Protein AF-Q5UZ42-F1 (afdb_monomer_lite)

Sequence (57 aa):
MEGDAYVPHVTVARGGDLDAAARLVERDIEPIRWTVDELAFYDADRNQPVSWVSLPA

pLDDT: mean 91.94, std 8.2, range [57.59, 98.0]

Radius of gyration: 15.5 Å; chains: 1; bounding box: 30×30×34 Å

Secondary structure (DSSP, 8-state):
--GGG---------SS-HHHHHHHHT-----------EEEEEETTTTEEEEEEEPP-

InterPro domains:
  IPR009097 Cyclic phosphodiesterase [SSF55144] (3-44)

Foldseek 3Di:
DCPPPDDDDDCPDDDDDPVVVVVVVPDDDDDDDDDDQKDFDADPVVGGTDDMDGDDD

Structure (mmCIF, N/CA/C/O backbone):
data_AF-Q5UZ42-F1
#
_entry.id   AF-Q5UZ42-F1
#
loop_
_atom_site.group_PDB
_atom_site.id
_atom_site.type_symbol
_a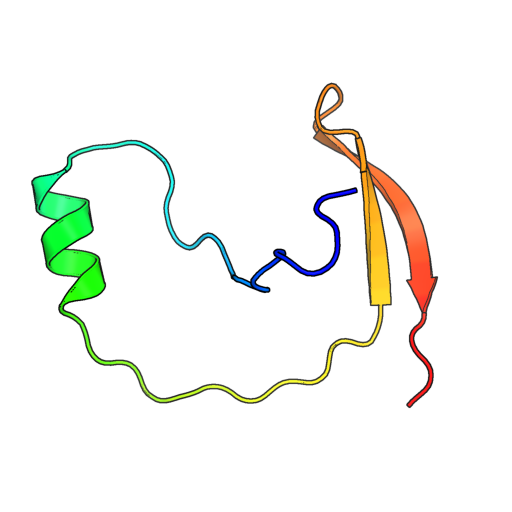tom_site.label_atom_id
_atom_site.label_alt_id
_atom_site.label_comp_id
_atom_site.label_asym_id
_atom_site.label_entity_id
_atom_site.label_seq_id
_atom_site.pdbx_PDB_ins_code
_atom_site.Cartn_x
_atom_site.Cartn_y
_atom_site.Cartn_z
_atom_site.occupancy
_atom_site.B_iso_or_equiv
_atom_site.auth_seq_id
_atom_site.auth_comp_id
_atom_site.auth_asym_id
_atom_site.auth_atom_id
_atom_site.pdbx_PDB_model_num
ATOM 1 N N . MET A 1 1 ? -13.297 3.135 -4.460 1.00 57.59 1 MET A N 1
ATOM 2 C CA . MET A 1 1 ? -12.612 2.177 -3.567 1.00 57.59 1 MET A CA 1
ATOM 3 C C . MET A 1 1 ? -12.264 0.967 -4.409 1.00 57.59 1 M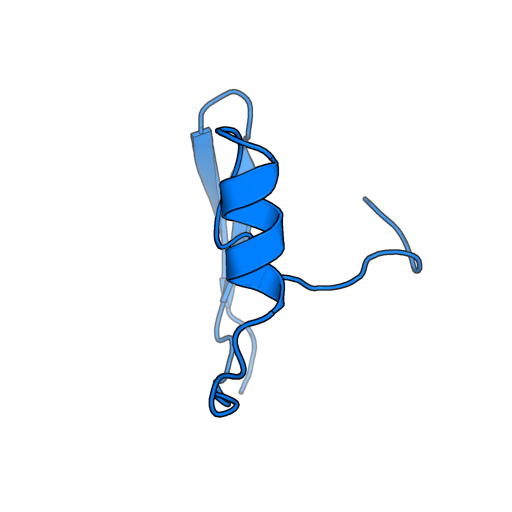ET A C 1
ATOM 5 O O . MET A 1 1 ? -13.113 0.582 -5.200 1.00 57.59 1 MET A O 1
ATOM 9 N N . GLU A 1 2 ? -11.052 0.422 -4.305 1.00 61.28 2 GLU A N 1
ATOM 10 C CA . GLU A 1 2 ? -10.530 -0.603 -5.237 1.00 61.28 2 GLU A CA 1
ATOM 11 C C . GLU A 1 2 ? -11.220 -1.982 -5.147 1.00 61.28 2 GLU A C 1
ATOM 13 O O . GLU A 1 2 ? -10.869 -2.902 -5.880 1.00 61.28 2 GLU A O 1
ATOM 18 N N . GLY A 1 3 ? -12.280 -2.102 -4.341 1.00 71.81 3 GLY A N 1
ATOM 19 C CA . GLY A 1 3 ? -13.147 -3.278 -4.294 1.00 71.81 3 GLY A CA 1
ATOM 20 C C . GLY A 1 3 ? -12.405 -4.541 -3.862 1.00 71.81 3 GLY A C 1
ATOM 21 O O . GLY A 1 3 ? -11.290 -4.486 -3.348 1.00 71.81 3 GLY A O 1
ATOM 22 N N . ASP A 1 4 ? -13.024 -5.692 -4.099 1.00 86.06 4 ASP A N 1
ATOM 23 C CA . ASP A 1 4 ? -12.486 -6.997 -3.688 1.00 86.06 4 ASP A CA 1
ATOM 24 C C . ASP A 1 4 ? -11.197 -7.390 -4.432 1.00 86.06 4 ASP A C 1
ATOM 26 O O . ASP A 1 4 ? -10.543 -8.369 -4.082 1.00 86.06 4 ASP A O 1
ATOM 30 N N . ALA A 1 5 ? -10.820 -6.630 -5.462 1.00 90.25 5 ALA A N 1
ATOM 31 C CA . ALA A 1 5 ? -9.600 -6.842 -6.231 1.00 90.25 5 ALA A CA 1
ATOM 32 C C . ALA A 1 5 ? -8.358 -6.184 -5.601 1.00 90.25 5 ALA A C 1
ATOM 34 O O . ALA A 1 5 ? -7.260 -6.326 -6.141 1.00 90.25 5 ALA A O 1
ATOM 35 N N . TYR A 1 6 ? -8.503 -5.456 -4.488 1.00 87.50 6 TYR A N 1
ATOM 36 C CA . TYR A 1 6 ? -7.370 -4.808 -3.838 1.00 87.50 6 TYR A CA 1
ATOM 37 C C . TYR A 1 6 ? -6.408 -5.823 -3.213 1.00 87.50 6 TYR A C 1
ATOM 39 O O . TYR A 1 6 ? -6.794 -6.629 -2.367 1.00 87.50 6 TYR A O 1
ATOM 47 N N . VAL A 1 7 ? -5.127 -5.726 -3.579 1.00 93.50 7 VAL A N 1
ATOM 48 C CA . VAL A 1 7 ? -4.038 -6.481 -2.950 1.00 93.50 7 VAL A CA 1
ATOM 49 C C . VAL A 1 7 ? -3.280 -5.542 -2.005 1.00 93.50 7 VAL A C 1
ATOM 51 O O . VAL A 1 7 ? -2.580 -4.642 -2.486 1.00 93.50 7 VAL A O 1
ATOM 54 N N . PRO A 1 8 ? -3.385 -5.721 -0.673 1.00 90.75 8 PRO A N 1
ATOM 55 C CA . PRO A 1 8 ? -2.627 -4.928 0.286 1.00 90.75 8 PRO A CA 1
ATOM 56 C C . PRO A 1 8 ? -1.127 -5.080 0.038 1.00 90.75 8 PRO A C 1
ATOM 58 O O . PRO A 1 8 ? -0.597 -6.190 0.024 1.00 90.75 8 PRO A O 1
ATOM 61 N N . HIS A 1 9 ? -0.440 -3.962 -0.159 1.00 92.31 9 HIS A N 1
ATOM 62 C CA . HIS A 1 9 ? 0.986 -3.943 -0.452 1.00 92.31 9 HIS A CA 1
ATOM 63 C C . HIS A 1 9 ? 1.646 -2.713 0.172 1.00 92.31 9 HIS A C 1
ATOM 65 O O . HIS A 1 9 ? 0.989 -1.725 0.498 1.00 92.31 9 HIS A O 1
ATOM 71 N N . VAL A 1 10 ? 2.969 -2.767 0.309 1.00 93.06 10 VAL A N 1
ATOM 72 C CA . VAL A 1 10 ? 3.796 -1.623 0.697 1.00 93.06 10 VAL A CA 1
ATOM 73 C C . VAL A 1 10 ? 4.595 -1.199 -0.528 1.00 93.06 10 VAL A C 1
ATOM 75 O O . VAL A 1 10 ? 5.360 -1.987 -1.080 1.00 93.06 10 VAL A O 1
ATOM 78 N N . THR A 1 11 ? 4.419 0.045 -0.977 1.00 93.12 11 THR A N 1
ATOM 79 C CA . THR A 1 11 ? 5.272 0.601 -2.037 1.00 93.12 11 THR A CA 1
ATOM 80 C C . THR A 1 11 ? 6.660 0.877 -1.452 1.00 93.12 11 THR A C 1
ATOM 82 O O . THR A 1 11 ? 6.816 1.803 -0.662 1.00 93.12 11 THR A O 1
ATOM 85 N N . VAL A 1 12 ? 7.664 0.086 -1.839 1.00 91.88 12 VAL A N 1
ATOM 86 C CA . VAL A 1 12 ? 9.058 0.238 -1.367 1.00 91.88 12 VAL A CA 1
ATOM 87 C C . VAL A 1 12 ? 9.861 1.210 -2.240 1.00 91.88 12 VAL A C 1
ATOM 89 O O . VAL A 1 12 ? 10.734 1.919 -1.746 1.00 91.88 12 VAL A O 1
ATOM 92 N N . ALA A 1 13 ? 9.553 1.278 -3.535 1.00 92.12 13 ALA A N 1
ATOM 93 C CA . ALA A 1 13 ? 10.166 2.200 -4.485 1.00 92.12 13 ALA A CA 1
ATOM 94 C C . ALA A 1 13 ? 9.137 2.627 -5.540 1.00 92.12 13 ALA A C 1
ATOM 96 O O . ALA A 1 13 ? 8.221 1.871 -5.869 1.00 92.12 13 ALA A O 1
ATOM 97 N N . ARG A 1 14 ? 9.280 3.843 -6.075 1.00 92.00 14 ARG A N 1
ATOM 98 C CA . ARG A 1 14 ? 8.428 4.374 -7.146 1.00 92.00 14 ARG A CA 1
ATOM 99 C C . ARG A 1 14 ? 9.251 5.249 -8.087 1.00 92.00 14 ARG A C 1
ATOM 101 O O . ARG A 1 14 ? 9.955 6.146 -7.633 1.00 92.00 14 ARG A O 1
ATOM 108 N N . GLY A 1 15 ? 9.091 5.022 -9.389 1.00 93.75 15 GLY A N 1
ATOM 109 C CA . GLY A 1 15 ? 9.875 5.693 -10.428 1.00 93.75 15 GLY A CA 1
ATOM 110 C C . GLY A 1 15 ? 11.307 5.158 -10.524 1.00 93.75 15 GLY A C 1
ATOM 111 O O . GLY A 1 15 ? 11.651 4.162 -9.893 1.00 93.75 15 GLY A O 1
ATOM 112 N N . GLY A 1 16 ? 12.137 5.837 -11.316 1.00 93.12 16 GLY A N 1
ATOM 113 C CA . GLY A 1 16 ? 13.538 5.468 -11.519 1.00 93.12 16 GLY A CA 1
ATOM 114 C C . GLY A 1 1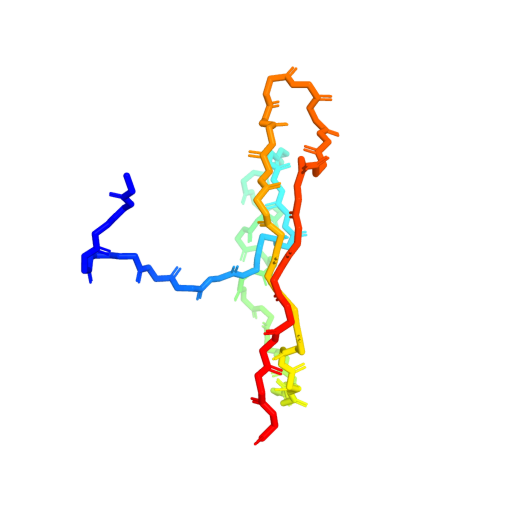6 ? 13.768 4.460 -12.647 1.00 93.12 16 GLY A C 1
ATOM 115 O O . GLY A 1 16 ? 12.937 4.294 -13.538 1.00 93.12 16 GLY A O 1
ATOM 116 N N . ASP A 1 17 ? 14.950 3.851 -12.614 1.00 95.19 17 ASP A N 1
ATOM 117 C CA . ASP A 1 17 ? 15.451 2.918 -13.623 1.00 95.19 17 ASP A CA 1
ATOM 118 C C . ASP A 1 17 ? 14.811 1.522 -13.504 1.00 95.19 17 ASP A C 1
ATOM 120 O O . ASP A 1 17 ? 14.694 0.971 -12.405 1.00 95.19 17 ASP A O 1
ATOM 124 N N . LEU A 1 18 ? 14.426 0.933 -14.641 1.00 94.06 18 LEU A N 1
ATOM 125 C CA . LEU A 1 18 ? 13.762 -0.375 -14.680 1.00 94.06 18 LEU A CA 1
ATOM 126 C C . LEU A 1 18 ? 14.701 -1.514 -14.275 1.00 94.06 18 LEU A C 1
ATOM 128 O O . LEU A 1 18 ? 14.273 -2.421 -13.560 1.00 94.06 18 LEU A O 1
ATOM 132 N N 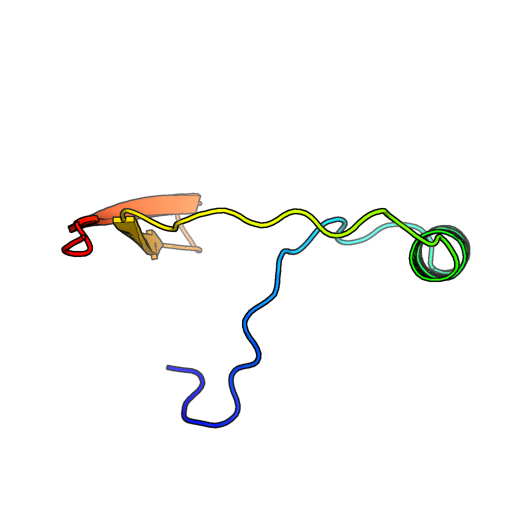. ASP A 1 19 ? 15.977 -1.454 -14.662 1.00 95.69 19 ASP A N 1
ATOM 133 C CA . ASP A 1 19 ? 16.934 -2.507 -14.312 1.00 95.69 19 ASP A CA 1
ATOM 134 C C . ASP A 1 19 ? 17.213 -2.509 -12.803 1.00 95.69 19 ASP A C 1
ATOM 136 O O . ASP A 1 19 ? 17.384 -3.564 -12.188 1.00 95.69 19 ASP A O 1
ATOM 140 N N . ALA A 1 20 ? 17.236 -1.331 -12.175 1.00 94.69 20 ALA A N 1
ATOM 141 C CA . ALA A 1 20 ? 17.307 -1.211 -10.72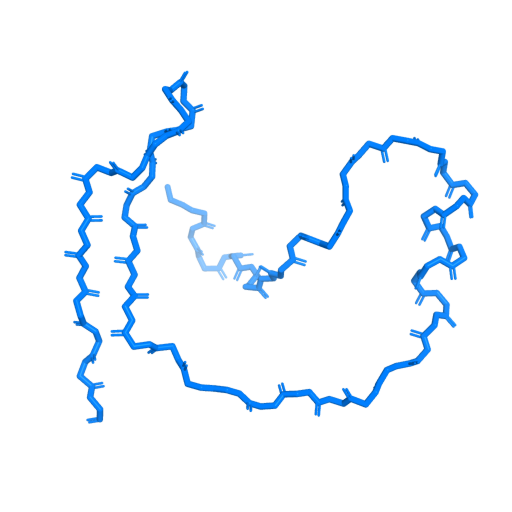3 1.00 94.69 20 ALA A CA 1
ATOM 142 C C . ALA A 1 20 ? 16.090 -1.831 -10.024 1.00 94.69 20 ALA A C 1
ATOM 144 O O . ALA A 1 20 ? 16.264 -2.534 -9.026 1.00 94.69 20 ALA A O 1
ATOM 145 N N . ALA A 1 21 ? 14.883 -1.622 -10.556 1.00 93.88 21 ALA A N 1
ATOM 146 C CA . ALA A 1 21 ? 13.669 -2.233 -10.021 1.00 93.88 21 ALA A CA 1
ATOM 147 C C . ALA A 1 21 ? 13.686 -3.766 -10.158 1.00 93.88 21 ALA A C 1
ATOM 149 O O . ALA A 1 21 ? 13.360 -4.461 -9.198 1.00 93.88 21 ALA A O 1
ATOM 150 N N . ALA A 1 22 ? 14.131 -4.301 -11.301 1.00 93.50 22 ALA A N 1
ATOM 151 C CA . ALA A 1 22 ? 14.256 -5.744 -11.513 1.00 93.50 22 ALA A CA 1
ATOM 152 C C . ALA A 1 22 ? 15.202 -6.388 -10.484 1.00 93.50 22 ALA A C 1
ATOM 154 O O . ALA A 1 22 ? 14.821 -7.330 -9.792 1.00 93.50 22 ALA A O 1
ATOM 155 N N . ARG A 1 23 ? 16.390 -5.800 -10.285 1.00 94.00 23 ARG A N 1
ATOM 156 C CA . ARG A 1 23 ? 17.354 -6.275 -9.277 1.00 94.00 23 ARG A CA 1
ATOM 157 C C . ARG A 1 23 ? 16.815 -6.213 -7.849 1.00 94.00 23 ARG A C 1
ATOM 159 O O . ARG A 1 23 ? 17.219 -7.025 -7.023 1.00 94.00 23 ARG A O 1
ATOM 166 N N . LEU A 1 24 ? 15.953 -5.240 -7.538 1.00 92.56 24 LEU A N 1
ATOM 167 C CA . LEU A 1 24 ? 15.339 -5.113 -6.214 1.00 92.56 24 LEU A CA 1
ATOM 168 C C . LEU A 1 24 ? 14.357 -6.259 -5.938 1.00 92.56 24 LEU A C 1
ATOM 170 O O . LEU A 1 24 ? 14.353 -6.787 -4.831 1.00 92.56 24 LEU A O 1
ATOM 174 N N . VAL A 1 25 ? 13.561 -6.661 -6.932 1.00 92.31 25 VAL A N 1
ATOM 175 C CA . VAL A 1 25 ? 12.566 -7.741 -6.792 1.00 92.31 25 VAL A CA 1
ATOM 176 C C . VAL A 1 25 ? 13.220 -9.126 -6.671 1.00 92.31 25 VAL A C 1
ATOM 178 O O . VAL A 1 25 ? 12.649 -10.018 -6.056 1.00 92.31 25 VAL A O 1
ATOM 181 N N . GLU A 1 26 ? 14.438 -9.308 -7.185 1.00 94.38 26 GLU A N 1
ATOM 182 C CA . GLU A 1 26 ? 15.223 -10.551 -7.059 1.00 94.38 26 GLU A CA 1
ATOM 183 C C . GLU A 1 26 ? 15.885 -10.742 -5.679 1.00 94.38 26 GLU A C 1
ATOM 185 O O . GLU A 1 26 ? 16.672 -11.670 -5.476 1.00 94.38 26 GLU A O 1
ATOM 190 N N . ARG A 1 27 ? 15.670 -9.827 -4.730 1.00 93.06 27 ARG A N 1
ATOM 191 C CA . ARG A 1 27 ? 16.217 -9.938 -3.374 1.00 93.06 27 ARG A CA 1
ATOM 192 C C . ARG A 1 27 ? 15.238 -10.687 -2.480 1.00 93.06 27 ARG A C 1
ATOM 194 O O . ARG A 1 27 ? 14.121 -10.228 -2.267 1.00 93.06 27 ARG A O 1
ATOM 201 N N . ASP A 1 28 ? 15.713 -11.767 -1.873 1.00 93.25 28 ASP A N 1
ATOM 202 C CA . ASP A 1 28 ? 15.017 -12.379 -0.748 1.00 93.25 28 ASP A CA 1
ATOM 203 C C . ASP A 1 28 ? 15.214 -11.546 0.520 1.00 93.25 28 ASP A C 1
ATOM 205 O O . ASP A 1 28 ? 16.307 -11.041 0.803 1.00 93.25 28 ASP A O 1
ATOM 209 N N . ILE A 1 29 ? 14.142 -11.421 1.296 1.00 90.81 29 ILE A N 1
ATOM 210 C CA . ILE A 1 29 ? 14.139 -10.772 2.604 1.00 90.81 29 ILE A CA 1
ATOM 211 C C . ILE A 1 29 ? 13.506 -11.703 3.630 1.00 90.81 29 ILE A C 1
ATOM 213 O O . ILE A 1 29 ? 12.604 -12.478 3.308 1.00 90.81 29 ILE A O 1
ATOM 217 N N . GLU A 1 30 ? 13.947 -11.590 4.879 1.00 95.81 30 GLU A N 1
ATOM 218 C CA . GLU A 1 30 ? 13.269 -12.274 5.975 1.00 95.81 30 GLU A CA 1
ATOM 219 C C . GLU A 1 30 ? 11.878 -11.645 6.191 1.00 95.81 30 GLU A C 1
ATOM 221 O O . GLU A 1 30 ? 11.777 -10.414 6.286 1.00 95.81 30 GLU A O 1
ATOM 226 N N . PRO A 1 31 ? 10.799 -12.445 6.279 1.00 93.56 31 PRO A N 1
ATOM 227 C CA . PRO A 1 31 ? 9.466 -11.924 6.536 1.00 93.56 31 PRO A CA 1
ATOM 228 C C . PRO A 1 31 ? 9.363 -11.187 7.874 1.00 93.56 31 PRO A C 1
ATOM 230 O O . PRO A 1 31 ? 9.753 -11.691 8.926 1.00 93.56 31 PRO A O 1
ATOM 233 N N . ILE A 1 32 ? 8.739 -10.010 7.844 1.00 94.38 32 ILE A N 1
ATOM 234 C CA . ILE A 1 32 ? 8.438 -9.224 9.041 1.00 94.38 32 ILE A CA 1
ATOM 235 C C . ILE A 1 32 ? 6.944 -9.336 9.328 1.00 94.38 32 ILE A C 1
ATOM 237 O O . ILE A 1 32 ? 6.109 -9.051 8.469 1.00 94.38 32 ILE A O 1
ATOM 241 N N . ARG A 1 33 ? 6.600 -9.735 10.556 1.00 95.56 33 ARG A N 1
ATOM 242 C CA . ARG A 1 33 ? 5.224 -9.698 11.058 1.00 95.56 33 ARG A CA 1
ATOM 243 C C . ARG A 1 33 ? 5.047 -8.486 11.962 1.00 95.56 33 ARG A C 1
ATOM 245 O O . ARG A 1 33 ? 5.826 -8.294 12.892 1.00 95.56 33 ARG A O 1
ATOM 252 N N . TRP A 1 34 ? 3.983 -7.731 11.720 1.00 94.69 34 TRP A N 1
ATOM 253 C CA . TRP A 1 34 ? 3.564 -6.607 12.552 1.00 94.69 34 TRP A CA 1
ATOM 254 C C . TRP A 1 34 ? 2.042 -6.577 12.719 1.00 94.69 34 TRP A C 1
ATOM 256 O O . TRP A 1 34 ? 1.323 -7.285 12.009 1.00 94.69 34 TRP A O 1
ATOM 266 N N . THR A 1 35 ? 1.570 -5.747 13.643 1.00 94.56 35 THR A N 1
ATOM 267 C CA . THR A 1 35 ? 0.151 -5.415 13.809 1.00 94.56 35 THR A CA 1
ATOM 268 C C . THR A 1 35 ? -0.082 -4.007 13.270 1.00 94.56 35 THR A C 1
ATOM 270 O O . THR A 1 35 ? 0.771 -3.136 13.434 1.00 94.56 35 THR A O 1
ATOM 273 N N . VAL A 1 36 ? -1.210 -3.797 12.589 1.00 93.88 36 VAL A N 1
ATOM 274 C CA . VAL A 1 36 ? -1.667 -2.464 12.184 1.00 93.88 36 VAL A CA 1
ATOM 275 C C . VAL A 1 36 ? -2.696 -2.007 13.208 1.00 93.88 36 VAL A C 1
ATOM 277 O O . VAL A 1 36 ? -3.731 -2.652 13.345 1.00 93.88 36 VAL A O 1
ATOM 280 N N . ASP A 1 37 ? -2.417 -0.904 13.897 1.00 95.31 37 ASP A N 1
ATOM 281 C CA . ASP A 1 37 ? -3.270 -0.402 14.985 1.00 95.31 37 ASP A CA 1
ATOM 282 C C . ASP A 1 37 ? -4.185 0.753 14.542 1.00 95.31 37 ASP A C 1
ATOM 284 O O . ASP A 1 37 ? -5.094 1.153 15.267 1.00 95.31 37 ASP A O 1
ATOM 288 N N . GLU A 1 38 ? -3.964 1.316 13.352 1.00 96.25 38 GLU A N 1
ATOM 289 C CA . GLU A 1 38 ? -4.705 2.476 12.855 1.00 96.25 38 GLU A CA 1
ATOM 290 C C . GLU A 1 38 ? -4.748 2.508 11.323 1.00 96.25 38 GLU A C 1
ATOM 292 O O . GLU A 1 38 ? -3.801 2.105 10.645 1.00 96.25 38 GLU A O 1
ATOM 297 N N . LEU A 1 39 ? -5.846 3.030 10.774 1.00 95.06 39 LEU A N 1
ATOM 298 C CA . LEU A 1 39 ? -5.989 3.366 9.359 1.00 95.06 39 LEU A CA 1
ATOM 299 C C . LEU A 1 39 ? -6.149 4.876 9.193 1.00 95.06 39 LEU A C 1
ATOM 301 O O . LEU A 1 39 ? -6.958 5.493 9.884 1.00 95.06 39 LEU A O 1
ATOM 305 N N . ALA A 1 40 ? -5.434 5.455 8.230 1.00 96.50 40 ALA A N 1
ATOM 306 C CA . ALA A 1 40 ? -5.590 6.852 7.843 1.00 96.50 40 ALA A CA 1
ATOM 307 C C . ALA A 1 40 ? -6.382 6.971 6.536 1.00 96.50 40 ALA A C 1
ATOM 309 O O . ALA A 1 40 ? -6.095 6.285 5.553 1.00 96.50 40 ALA A O 1
ATOM 310 N N . PHE A 1 41 ? -7.327 7.906 6.492 1.00 96.44 41 PHE A N 1
ATOM 311 C CA . PHE A 1 41 ? -7.882 8.399 5.237 1.00 96.44 41 PHE A CA 1
ATOM 312 C C . PHE A 1 41 ? -6.945 9.478 4.691 1.00 96.44 41 PHE A C 1
ATOM 314 O O . PHE A 1 41 ? -6.577 10.400 5.420 1.00 96.44 41 PHE A O 1
ATOM 321 N N . TYR A 1 42 ? -6.553 9.372 3.422 1.00 95.88 42 TYR A N 1
ATOM 322 C CA . TYR A 1 42 ? -5.498 10.199 2.833 1.00 95.88 42 TYR A CA 1
ATOM 323 C C . TYR A 1 42 ? -6.005 11.015 1.636 1.00 95.88 42 TYR A C 1
ATOM 325 O O . TYR A 1 42 ? -6.650 10.466 0.744 1.00 95.88 42 TYR A O 1
ATOM 333 N N . ASP A 1 43 ? -5.691 12.313 1.607 1.00 97.38 43 ASP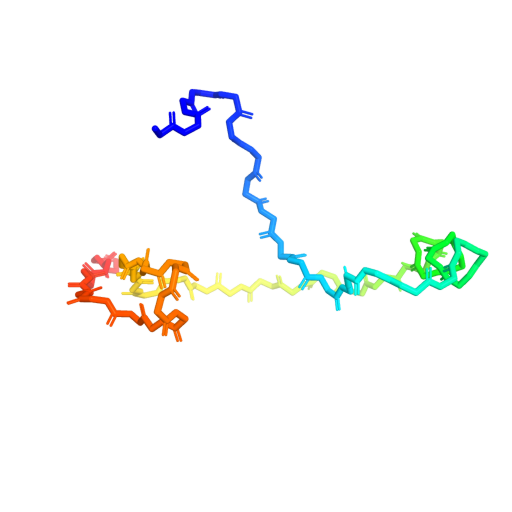 A N 1
ATOM 334 C CA . ASP A 1 43 ? -5.897 13.197 0.454 1.00 97.38 43 ASP A CA 1
ATOM 335 C C . ASP A 1 43 ? -4.604 13.236 -0.370 1.00 97.38 43 ASP A C 1
ATOM 337 O O . ASP A 1 43 ? -3.597 13.814 0.048 1.00 97.38 43 ASP A O 1
ATOM 341 N N . ALA A 1 44 ? -4.634 12.594 -1.540 1.00 94.44 44 ALA A N 1
ATOM 342 C CA . ALA A 1 44 ? -3.480 12.503 -2.428 1.00 94.44 44 ALA A CA 1
ATOM 343 C C . ALA A 1 44 ? -3.149 13.832 -3.128 1.00 94.44 44 ALA A C 1
ATOM 345 O O . ALA A 1 44 ? -1.975 14.093 -3.377 1.00 94.44 44 ALA A O 1
ATOM 346 N N . ASP A 1 45 ? -4.142 14.687 -3.394 1.00 97.38 45 ASP A N 1
ATOM 347 C CA . ASP A 1 45 ? -3.933 15.970 -4.078 1.00 97.38 45 ASP A CA 1
ATOM 348 C C . ASP A 1 45 ? -3.196 16.962 -3.172 1.00 97.38 45 ASP A C 1
ATOM 350 O O . ASP A 1 45 ? -2.393 17.775 -3.629 1.00 97.38 45 ASP A O 1
ATOM 354 N N . ARG A 1 46 ? -3.467 16.884 -1.864 1.00 96.62 46 ARG A N 1
ATOM 355 C CA . ARG A 1 46 ? -2.822 17.713 -0.832 1.00 96.62 46 ARG A CA 1
ATOM 356 C C . ARG A 1 46 ? -1.671 17.014 -0.113 1.00 96.62 46 ARG A C 1
ATOM 358 O O . ARG A 1 46 ? -0.993 17.653 0.686 1.00 96.62 46 ARG A O 1
ATOM 365 N N . ASN A 1 47 ? -1.441 15.734 -0.399 1.00 95.69 47 ASN A N 1
ATOM 366 C CA . ASN A 1 47 ? -0.394 14.911 0.203 1.00 95.69 47 ASN A CA 1
ATOM 367 C C . ASN A 1 47 ? -0.438 14.917 1.747 1.00 95.69 47 ASN A C 1
ATOM 369 O O . ASN A 1 47 ? 0.584 15.102 2.414 1.00 95.69 47 ASN A O 1
ATOM 373 N N . GLN A 1 48 ? -1.631 14.726 2.323 1.00 97.75 48 GLN A N 1
ATOM 374 C CA . GLN A 1 48 ? -1.835 14.750 3.776 1.00 97.75 48 GLN A CA 1
ATOM 375 C C . GLN A 1 48 ? -2.935 13.783 4.255 1.00 97.75 48 GLN A C 1
ATOM 377 O O . GLN A 1 48 ? -3.905 13.539 3.531 1.00 97.75 48 GLN A O 1
ATOM 382 N N . PRO A 1 49 ? -2.844 13.266 5.495 1.00 97.12 49 PRO A N 1
ATOM 383 C CA . PRO A 1 49 ? -3.953 12.561 6.127 1.00 97.12 49 PRO A CA 1
ATOM 384 C C . PRO A 1 49 ? -5.091 13.533 6.469 1.00 97.12 49 PRO A C 1
ATOM 386 O O . PRO A 1 49 ? -4.855 14.679 6.856 1.00 97.12 49 PRO A O 1
ATOM 389 N N . VAL A 1 50 ? -6.333 13.068 6.335 1.00 98.00 50 VAL A N 1
ATOM 390 C CA . VAL A 1 50 ? -7.540 13.851 6.659 1.00 98.00 50 VAL A CA 1
ATOM 391 C C . VAL A 1 50 ? -8.224 13.381 7.940 1.00 98.00 50 VAL A C 1
ATOM 393 O O . VAL A 1 50 ? -8.859 14.182 8.617 1.00 98.00 50 VAL A O 1
ATOM 396 N N . SER A 1 51 ? -8.111 12.096 8.280 1.00 97.69 51 SER A N 1
ATOM 397 C CA . SER A 1 51 ? -8.614 11.524 9.534 1.00 97.69 51 SER A CA 1
ATOM 398 C C . SER A 1 51 ? -8.048 10.122 9.761 1.00 97.69 51 SER A C 1
ATOM 400 O O . SER A 1 51 ? -7.442 9.543 8.855 1.00 97.69 51 SER A O 1
ATOM 402 N N . TRP A 1 52 ? -8.280 9.583 10.957 1.00 97.62 52 TRP A N 1
ATOM 403 C CA . TRP A 1 52 ? -7.778 8.287 11.398 1.00 97.62 52 TRP A CA 1
ATOM 404 C C . TRP A 1 52 ? -8.867 7.464 12.082 1.00 97.62 52 TRP A C 1
ATOM 406 O O . TRP A 1 52 ? -9.802 8.016 12.666 1.00 97.62 52 TRP A O 1
ATOM 416 N N . VAL A 1 53 ? -8.725 6.143 12.018 1.00 97.44 53 VAL A N 1
ATOM 417 C CA . VAL A 1 53 ? -9.559 5.165 12.722 1.00 97.44 53 VAL A CA 1
ATOM 418 C C . VAL A 1 53 ? -8.646 4.171 13.418 1.00 97.44 53 VAL A C 1
ATOM 420 O O . VAL A 1 53 ? -7.906 3.448 12.751 1.00 97.44 53 VAL A O 1
ATOM 423 N N . SER A 1 54 ? -8.726 4.107 14.746 1.00 96.50 54 SER A N 1
ATOM 424 C CA . SER A 1 54 ? -8.044 3.074 15.525 1.00 96.50 54 SER A CA 1
ATOM 425 C C . SER A 1 54 ? -8.674 1.710 15.250 1.00 96.50 54 SER A C 1
ATOM 427 O O . SER A 1 54 ? -9.901 1.569 15.252 1.00 96.50 54 SER A O 1
ATOM 429 N N . LEU A 1 55 ? -7.837 0.705 15.022 1.00 93.00 55 LEU A N 1
ATOM 430 C CA . LEU A 1 55 ? -8.258 -0.679 14.893 1.00 93.00 55 LEU A CA 1
ATOM 431 C C . LEU A 1 55 ? -8.267 -1.323 16.286 1.00 93.00 55 LEU A C 1
ATOM 433 O O . LEU A 1 55 ? -7.300 -1.178 17.035 1.00 93.00 55 LEU A O 1
ATOM 437 N N . PRO A 1 56 ? -9.363 -1.990 16.677 1.00 80.44 56 PRO A N 1
ATOM 438 C CA . PRO A 1 56 ? -9.395 -2.718 17.934 1.00 80.44 56 PRO A CA 1
ATOM 439 C C . PRO A 1 56 ? -8.396 -3.883 17.902 1.00 80.44 56 PRO A C 1
ATOM 441 O O . PRO A 1 56 ? -8.225 -4.525 16.864 1.00 80.44 56 PRO A O 1
ATOM 444 N N . ALA A 1 57 ? -7.760 -4.127 19.049 1.00 67.88 57 ALA A N 1
ATOM 445 C CA . ALA A 1 57 ? -6.831 -5.235 19.273 1.00 67.88 57 ALA A CA 1
ATOM 446 C C . ALA A 1 57 ? -7.540 -6.593 19.389 1.00 67.88 57 ALA A C 1
ATOM 448 O O . ALA A 1 57 ? -8.681 -6.623 19.912 1.00 67.88 57 ALA A O 1
#

Organism: Haloarcula marismortui (strain ATCC 43049 / DSM 3752 / JCM 8966 / VKM B-1809) (NCBI:txid272569)